Protein AF-A0A2L2Z666-F1 (afdb_monomer_lite)

Sequence (111 aa):
RARRRGDCTGPTKSGQTMFINCTIGLTQFITEYKVIISNGSHIYLPRYLGHVSETVVSMEIAGLHPLYSGSLKKLNVDMVGQITPTFSGLPAPLNKYLKVLQDAYRTHVSA

Structure (mmCIF, N/CA/C/O backbone):
data_AF-A0A2L2Z666-F1
#
_entry.id   AF-A0A2L2Z666-F1
#
loop_
_atom_site.group_PDB
_atom_site.id
_atom_site.type_symbol
_atom_site.label_atom_id
_atom_site.label_alt_id
_atom_site.label_comp_id
_atom_site.label_asym_id
_atom_site.label_entity_id
_atom_site.label_seq_id
_atom_site.pdbx_PDB_ins_code
_atom_site.Cartn_x
_atom_site.Cartn_y
_atom_site.Cartn_z
_atom_site.occupancy
_atom_site.B_iso_or_equiv
_atom_site.auth_seq_id
_atom_site.auth_comp_id
_atom_site.auth_asym_id
_atom_site.auth_atom_id
_atom_site.pdbx_PDB_model_num
ATOM 1 N N . ARG A 1 1 ? 4.847 -10.448 0.328 1.00 86.19 1 ARG A N 1
ATOM 2 C CA . ARG A 1 1 ? 5.594 -11.216 -0.701 1.00 86.19 1 ARG A CA 1
ATOM 3 C C . ARG A 1 1 ? 5.620 -10.426 -2.000 1.00 86.19 1 ARG A C 1
ATOM 5 O O . ARG A 1 1 ? 4.570 -9.960 -2.419 1.00 86.19 1 ARG A O 1
ATOM 12 N N . ALA A 1 2 ? 6.786 -10.306 -2.629 1.00 89.44 2 ALA A N 1
ATOM 13 C CA . ALA A 1 2 ? 6.931 -9.697 -3.949 1.00 89.44 2 ALA A CA 1
ATOM 14 C C . ALA A 1 2 ? 6.951 -10.780 -5.035 1.00 89.44 2 ALA A C 1
ATOM 16 O O . ALA A 1 2 ? 7.574 -11.826 -4.844 1.00 89.44 2 ALA A O 1
ATOM 17 N N . ARG A 1 3 ? 6.250 -10.557 -6.147 1.00 92.69 3 ARG A N 1
ATOM 18 C CA . ARG A 1 3 ? 6.192 -11.468 -7.298 1.00 92.69 3 ARG A CA 1
ATOM 19 C C . ARG A 1 3 ? 6.163 -10.664 -8.589 1.00 92.69 3 ARG A C 1
ATOM 21 O O . ARG A 1 3 ? 5.536 -9.615 -8.631 1.00 92.69 3 ARG A O 1
ATOM 28 N N . ARG A 1 4 ? 6.798 -11.154 -9.653 1.00 90.38 4 ARG A N 1
ATOM 29 C CA . ARG A 1 4 ? 6.645 -10.536 -10.977 1.00 90.38 4 ARG A CA 1
ATOM 30 C C . ARG A 1 4 ? 5.208 -10.720 -11.462 1.00 90.38 4 ARG A C 1
ATOM 32 O O . ARG A 1 4 ? 4.674 -11.827 -11.391 1.00 90.38 4 ARG A O 1
ATOM 39 N N . ARG A 1 5 ? 4.598 -9.640 -11.945 1.00 91.25 5 ARG A N 1
ATOM 40 C CA . ARG A 1 5 ? 3.287 -9.646 -12.591 1.00 91.25 5 ARG A CA 1
ATOM 41 C C . ARG A 1 5 ? 3.509 -9.737 -14.100 1.00 91.25 5 ARG A C 1
ATOM 43 O O . ARG A 1 5 ? 3.479 -8.734 -14.800 1.00 91.25 5 ARG A O 1
ATOM 50 N N . GLY A 1 6 ? 3.785 -10.954 -14.564 1.00 89.62 6 GLY A N 1
ATOM 51 C CA . GLY A 1 6 ? 4.146 -11.231 -15.955 1.00 89.62 6 GLY A CA 1
ATOM 52 C C . GLY A 1 6 ? 5.639 -11.074 -16.249 1.00 89.62 6 GLY A C 1
ATOM 53 O O . GLY A 1 6 ? 6.478 -10.996 -15.341 1.00 89.62 6 GLY A O 1
ATOM 54 N N . ASP A 1 7 ? 5.963 -11.069 -17.538 1.00 91.25 7 ASP A N 1
ATOM 55 C CA . ASP A 1 7 ? 7.334 -10.929 -18.016 1.00 91.25 7 ASP A CA 1
ATOM 56 C C . ASP A 1 7 ? 7.758 -9.470 -18.136 1.00 91.25 7 ASP A C 1
ATOM 58 O O . ASP A 1 7 ? 6.951 -8.572 -18.374 1.00 91.25 7 ASP A O 1
ATOM 62 N N . CYS A 1 8 ? 9.054 -9.235 -17.937 1.00 91.50 8 CYS A N 1
ATOM 63 C CA . CYS A 1 8 ? 9.629 -7.919 -18.153 1.00 91.50 8 CYS A CA 1
ATOM 64 C C . CYS A 1 8 ? 9.731 -7.637 -19.655 1.00 91.50 8 CYS A C 1
ATOM 66 O O . CYS A 1 8 ? 9.995 -8.541 -20.446 1.00 91.50 8 CYS A O 1
ATOM 68 N N . THR A 1 9 ? 9.562 -6.378 -20.043 1.00 92.50 9 THR A N 1
ATOM 69 C CA . THR A 1 9 ? 9.687 -5.936 -21.434 1.00 92.50 9 THR A CA 1
ATOM 70 C C . THR A 1 9 ? 11.047 -5.290 -21.689 1.00 92.50 9 THR A C 1
ATOM 72 O O . THR A 1 9 ? 11.639 -4.675 -20.797 1.00 92.50 9 THR A O 1
ATOM 75 N N . GLY A 1 10 ? 11.547 -5.431 -22.919 1.00 86.50 10 GLY A N 1
ATOM 76 C CA . GLY A 1 10 ? 12.883 -4.991 -23.330 1.00 86.50 10 GLY A CA 1
ATOM 77 C C . GLY A 1 10 ? 13.843 -6.163 -23.608 1.00 86.50 10 GLY A C 1
ATOM 78 O O . GLY A 1 10 ? 13.392 -7.301 -23.725 1.00 86.50 10 GLY A O 1
ATOM 79 N N . PRO A 1 11 ? 15.159 -5.901 -23.728 1.00 86.62 11 PRO A N 1
ATOM 80 C CA . PRO A 1 11 ? 15.802 -4.611 -23.494 1.00 86.62 11 PRO A CA 1
ATOM 81 C C . PRO A 1 11 ? 15.575 -3.614 -24.639 1.00 86.62 11 PRO A C 1
ATOM 83 O O . PRO A 1 11 ? 15.703 -3.958 -25.812 1.00 86.62 11 PRO A O 1
ATOM 86 N N . THR A 1 12 ? 15.286 -2.358 -24.305 1.00 87.69 12 THR A N 1
ATOM 87 C CA . THR A 1 12 ? 15.344 -1.240 -25.260 1.00 87.69 12 THR A CA 1
ATOM 88 C C . THR A 1 12 ? 16.662 -0.496 -25.087 1.00 87.69 12 THR A C 1
ATOM 90 O O . THR A 1 12 ? 17.148 -0.326 -23.971 1.00 87.69 12 THR A O 1
ATOM 93 N N . LYS A 1 13 ? 17.284 -0.073 -26.189 1.00 86.69 13 LYS A N 1
ATOM 94 C CA . LYS A 1 13 ? 18.611 0.555 -26.165 1.00 86.69 13 LYS A CA 1
ATOM 95 C C . LYS A 1 13 ? 18.493 2.064 -26.366 1.00 86.69 13 LYS A C 1
ATOM 97 O O . LYS A 1 13 ? 17.828 2.503 -27.298 1.00 86.69 13 LYS A O 1
ATOM 102 N N . SER A 1 14 ? 19.173 2.848 -25.533 1.00 85.38 14 SER A N 1
ATOM 103 C CA . SER A 1 14 ? 19.429 4.274 -25.779 1.00 85.38 14 SER A CA 1
ATOM 104 C C . SER A 1 14 ? 20.911 4.551 -25.552 1.00 85.38 14 SER A C 1
ATOM 106 O O . SER A 1 14 ? 21.414 4.448 -24.431 1.00 85.38 14 SER A O 1
ATOM 108 N N . GLY A 1 15 ? 21.640 4.820 -26.637 1.00 86.00 15 GLY A N 1
ATOM 109 C CA . GLY A 1 15 ? 23.101 4.881 -26.611 1.00 86.00 15 GLY A CA 1
ATOM 110 C C . GLY A 1 15 ? 23.723 3.545 -26.181 1.00 86.00 15 GLY A C 1
ATOM 111 O O . GLY A 1 15 ? 23.473 2.506 -26.794 1.00 86.00 15 GLY A O 1
ATOM 112 N N . GLN A 1 16 ? 24.540 3.569 -25.125 1.00 84.69 16 GLN A N 1
ATOM 113 C CA . GLN A 1 16 ? 25.162 2.373 -24.530 1.00 84.69 16 GLN A CA 1
ATOM 114 C C . GLN A 1 16 ? 24.334 1.750 -23.392 1.00 84.69 16 GLN A C 1
ATOM 116 O O . GLN A 1 16 ? 24.704 0.702 -22.858 1.00 84.69 16 GLN A O 1
ATOM 121 N N . THR A 1 17 ? 23.204 2.366 -23.041 1.00 85.75 17 THR A N 1
ATOM 122 C CA . THR A 1 17 ? 22.355 1.929 -21.934 1.00 85.75 17 THR A CA 1
ATOM 123 C C . THR A 1 17 ? 21.207 1.066 -22.445 1.00 85.75 17 THR A C 1
ATOM 125 O O . THR A 1 17 ? 20.537 1.410 -23.421 1.00 85.75 17 THR A O 1
ATOM 128 N N . MET A 1 18 ? 20.973 -0.050 -21.764 1.00 90.06 18 MET A N 1
ATOM 129 C CA . MET A 1 18 ? 19.825 -0.932 -21.949 1.00 90.06 18 MET A CA 1
ATOM 130 C C . MET A 1 18 ? 18.790 -0.664 -20.857 1.00 90.06 18 MET A C 1
ATOM 132 O O . MET A 1 18 ? 19.163 -0.485 -19.699 1.00 90.06 18 MET A O 1
ATOM 136 N N . PHE A 1 19 ? 17.507 -0.686 -21.208 1.00 90.44 19 PHE A N 1
ATOM 137 C CA . PHE A 1 19 ? 16.395 -0.517 -20.275 1.00 90.44 19 PHE A CA 1
ATOM 138 C C . PHE A 1 19 ? 15.484 -1.739 -20.295 1.00 90.44 19 PHE A C 1
ATOM 140 O O . PHE A 1 19 ? 15.127 -2.236 -21.362 1.00 90.44 19 PHE A O 1
ATOM 147 N N . ILE A 1 20 ? 15.101 -2.202 -19.110 1.00 92.31 20 ILE A N 1
ATOM 148 C CA . ILE A 1 20 ? 14.166 -3.305 -18.894 1.00 92.31 20 ILE A CA 1
ATOM 149 C C . ILE A 1 20 ? 13.052 -2.790 -17.992 1.00 92.31 20 ILE A C 1
ATOM 151 O O . ILE A 1 20 ? 13.328 -2.248 -16.924 1.00 92.31 20 ILE A O 1
ATOM 155 N N . ASN A 1 21 ? 11.803 -2.982 -18.399 1.00 93.69 21 ASN A N 1
ATOM 156 C CA . ASN A 1 21 ? 10.646 -2.609 -17.592 1.00 93.69 21 ASN A CA 1
ATOM 157 C C . ASN A 1 21 ? 10.002 -3.858 -17.001 1.00 93.69 21 ASN A C 1
ATOM 159 O O . ASN A 1 21 ? 9.695 -4.799 -17.728 1.00 93.69 21 ASN A O 1
ATOM 163 N N . CYS A 1 22 ? 9.765 -3.862 -15.695 1.00 94.62 22 CYS A N 1
ATOM 164 C CA . CYS A 1 22 ? 9.117 -4.964 -14.994 1.00 94.62 22 CYS A CA 1
ATOM 165 C C . CYS A 1 22 ? 7.957 -4.442 -14.150 1.00 94.62 22 CYS A C 1
ATOM 167 O O . CYS A 1 22 ? 8.055 -3.377 -13.545 1.00 94.62 22 CYS A O 1
ATOM 169 N N . THR A 1 23 ? 6.905 -5.245 -14.024 1.00 95.88 23 THR A N 1
ATOM 170 C CA . THR A 1 23 ? 5.823 -5.002 -13.066 1.00 95.88 23 THR A CA 1
ATOM 171 C C . THR A 1 23 ? 5.894 -6.044 -11.958 1.00 95.88 23 THR A C 1
ATOM 173 O O . THR A 1 23 ? 6.013 -7.242 -12.217 1.00 95.88 23 THR A O 1
ATOM 176 N N . ILE A 1 24 ? 5.833 -5.596 -10.709 1.00 94.81 24 ILE A N 1
ATOM 177 C CA . ILE A 1 24 ? 5.873 -6.422 -9.506 1.00 94.81 24 ILE A CA 1
ATOM 178 C C . ILE A 1 24 ? 4.548 -6.275 -8.760 1.00 94.81 24 ILE A C 1
ATOM 180 O O . ILE A 1 24 ? 4.130 -5.172 -8.421 1.00 94.81 24 ILE A O 1
ATOM 184 N N . GLY A 1 25 ? 3.906 -7.404 -8.480 1.00 93.69 25 GLY A N 1
ATOM 185 C CA . GLY A 1 25 ? 2.804 -7.516 -7.536 1.00 93.69 25 GLY A CA 1
ATOM 186 C C . GLY A 1 25 ? 3.337 -7.764 -6.128 1.00 93.69 25 GLY A C 1
ATOM 187 O O . GLY A 1 25 ? 4.104 -8.702 -5.874 1.00 93.69 25 GLY A O 1
ATOM 188 N N . LEU A 1 26 ? 2.935 -6.918 -5.194 1.00 92.19 26 LEU A N 1
ATOM 189 C CA . LEU A 1 26 ? 3.255 -7.022 -3.783 1.00 92.19 26 LEU A CA 1
ATOM 190 C C . LEU A 1 26 ? 1.992 -7.446 -3.031 1.00 92.19 26 LEU A C 1
ATOM 192 O O . LEU A 1 26 ? 0.999 -6.731 -2.991 1.00 92.19 26 LEU A O 1
ATOM 196 N N . THR A 1 27 ? 2.024 -8.634 -2.438 1.00 90.00 27 THR A N 1
ATOM 197 C CA . THR A 1 27 ? 0.878 -9.248 -1.747 1.00 90.00 27 THR A CA 1
ATOM 198 C C . THR A 1 27 ? 1.187 -9.494 -0.277 1.00 90.00 27 THR A C 1
ATOM 200 O O . THR A 1 27 ? 2.353 -9.506 0.121 1.00 90.00 27 THR A O 1
ATOM 203 N N . GLN A 1 28 ? 0.160 -9.778 0.528 1.00 84.31 28 GLN A N 1
ATOM 204 C CA . GLN A 1 28 ? 0.301 -10.125 1.951 1.00 84.31 28 GLN A CA 1
ATOM 205 C C . GLN A 1 28 ? 0.945 -9.015 2.792 1.00 84.31 28 GLN A C 1
ATOM 207 O O . GLN A 1 28 ? 1.712 -9.291 3.714 1.00 84.31 28 GLN A O 1
ATOM 212 N N . PHE A 1 29 ? 0.661 -7.760 2.461 1.00 84.38 29 PHE A N 1
ATOM 213 C CA . PHE A 1 29 ? 0.995 -6.658 3.345 1.00 84.38 29 PHE A CA 1
ATOM 214 C C . PHE A 1 29 ? -0.002 -6.630 4.498 1.00 84.38 29 PHE A C 1
ATOM 216 O O . PHE A 1 29 ? -1.218 -6.673 4.298 1.00 84.38 29 PHE A O 1
ATOM 223 N N . ILE A 1 30 ? 0.540 -6.592 5.708 1.00 85.62 30 ILE A N 1
ATOM 224 C CA . ILE A 1 30 ? -0.219 -6.435 6.939 1.00 85.62 30 ILE A CA 1
ATOM 225 C C . ILE A 1 30 ? 0.264 -5.138 7.566 1.00 85.62 30 ILE A C 1
ATOM 227 O O . ILE A 1 30 ? 1.469 -4.925 7.696 1.00 85.62 30 ILE A O 1
ATOM 231 N N . THR A 1 31 ? -0.672 -4.272 7.926 1.00 84.31 31 THR A N 1
ATOM 232 C CA . THR A 1 31 ? -0.394 -3.068 8.695 1.00 84.31 31 THR A CA 1
ATOM 233 C C . THR A 1 31 ? -0.886 -3.255 10.120 1.00 84.31 31 THR A C 1
ATOM 235 O O . THR A 1 31 ? -2.009 -3.701 10.354 1.00 84.31 31 THR A O 1
ATOM 238 N N . GLU A 1 32 ? -0.036 -2.932 11.085 1.00 84.19 32 GLU A N 1
ATOM 239 C CA . GLU A 1 32 ? -0.355 -2.993 12.507 1.00 84.19 32 GLU A CA 1
ATOM 240 C C . GLU A 1 32 ? 0.008 -1.646 13.124 1.00 84.19 32 GLU A C 1
ATOM 242 O O . GLU A 1 32 ? 1.124 -1.152 12.961 1.00 84.19 32 GLU A O 1
ATOM 247 N N . TYR A 1 33 ? -0.956 -1.029 13.804 1.00 77.88 33 TYR A N 1
ATOM 248 C CA . TYR A 1 33 ? -0.777 0.270 14.441 1.00 77.88 33 TYR A CA 1
ATOM 249 C C . TYR A 1 33 ? -1.440 0.267 15.810 1.00 77.88 33 TYR A C 1
ATOM 251 O O . TYR A 1 33 ? -2.476 -0.368 16.024 1.00 77.88 33 TYR A O 1
ATOM 259 N N . LYS A 1 34 ? -0.864 1.026 16.742 1.00 81.31 34 LYS A N 1
ATOM 260 C CA . LYS A 1 34 ? -1.492 1.279 18.036 1.00 81.31 34 LYS A CA 1
ATOM 261 C C . LYS A 1 34 ? -2.634 2.272 17.840 1.00 81.31 34 LYS A C 1
ATOM 263 O O . LYS A 1 34 ? -2.394 3.407 17.440 1.00 81.31 34 LYS A O 1
ATOM 268 N N . VAL A 1 35 ? -3.859 1.854 18.148 1.00 80.88 35 VAL A N 1
ATOM 269 C CA . VAL A 1 35 ? -5.042 2.716 18.067 1.00 80.88 35 VAL A CA 1
ATOM 270 C C . VAL A 1 35 ? -5.491 3.099 19.469 1.00 80.88 35 VAL A C 1
ATOM 272 O O . VAL A 1 35 ? -5.533 2.269 20.375 1.00 80.88 35 VAL A O 1
ATOM 275 N N . ILE A 1 36 ? -5.826 4.376 19.634 1.00 86.69 36 ILE A N 1
ATOM 276 C CA . ILE A 1 36 ? -6.430 4.920 20.846 1.00 86.69 36 ILE A CA 1
ATOM 277 C C . ILE A 1 36 ? -7.797 5.462 20.450 1.00 86.69 36 ILE A C 1
ATOM 279 O O . ILE A 1 36 ? -7.890 6.302 19.559 1.00 86.69 36 ILE A O 1
ATOM 283 N N . ILE A 1 37 ? -8.848 4.972 21.099 1.00 82.88 37 ILE A N 1
ATOM 284 C CA . ILE A 1 37 ? -10.216 5.447 20.884 1.00 82.88 37 ILE A CA 1
ATOM 285 C C . ILE A 1 37 ? -10.709 6.060 22.182 1.00 82.88 37 ILE A C 1
ATOM 287 O O . ILE A 1 37 ? -10.738 5.385 23.209 1.00 82.88 37 ILE A O 1
ATOM 291 N N . SER A 1 38 ? -11.113 7.324 22.139 1.00 84.75 38 SER A N 1
ATOM 292 C CA . SER A 1 38 ? -11.757 8.004 23.258 1.00 84.75 38 SER A CA 1
ATOM 293 C C . SER A 1 38 ? -13.263 8.122 23.023 1.00 84.75 38 SER A C 1
ATOM 295 O O . SER A 1 38 ? -13.718 8.438 21.925 1.00 84.75 38 SE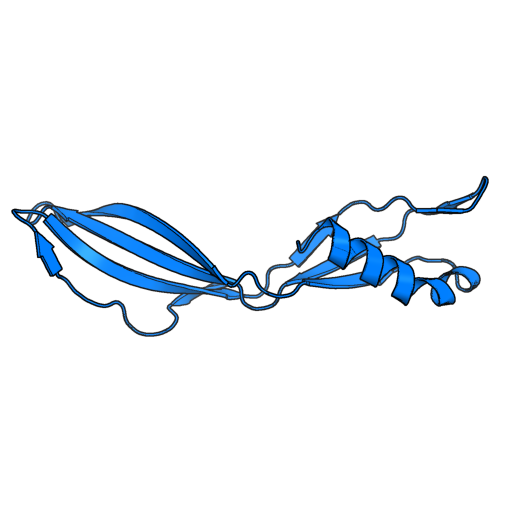R A O 1
ATOM 297 N N . ASN A 1 39 ? -14.051 7.858 24.066 1.00 83.12 39 ASN A N 1
ATOM 298 C CA . ASN A 1 39 ? -15.483 8.155 24.101 1.00 83.12 39 ASN A CA 1
ATOM 299 C C . ASN A 1 39 ? -15.818 8.820 25.443 1.00 83.12 39 ASN A C 1
ATOM 301 O O . ASN A 1 39 ? -15.931 8.149 26.476 1.00 83.12 39 ASN A O 1
ATOM 305 N N . GLY A 1 40 ? -15.908 10.152 25.435 1.00 84.12 40 GLY A N 1
ATOM 306 C CA . GLY A 1 40 ? -15.939 10.952 26.659 1.00 84.12 40 GLY A CA 1
ATOM 307 C C . GLY A 1 40 ? -14.668 10.727 27.484 1.00 84.12 40 GLY A C 1
ATOM 308 O O . GLY A 1 40 ? -13.561 10.815 26.960 1.00 84.12 40 GLY A O 1
ATOM 309 N N . SER A 1 41 ? -14.829 10.389 28.764 1.00 86.00 41 SER A N 1
ATOM 310 C CA . SER A 1 41 ? -13.725 10.104 29.696 1.00 86.00 41 SER A CA 1
ATOM 311 C C . SER A 1 41 ? -13.105 8.709 29.536 1.00 86.00 41 SER A C 1
ATOM 313 O O . SER A 1 41 ? -12.095 8.414 30.169 1.00 86.00 41 SER A O 1
ATOM 315 N N . HIS A 1 42 ? -13.709 7.829 28.732 1.00 84.31 42 HIS A N 1
ATOM 316 C CA . HIS A 1 42 ? -13.240 6.454 28.571 1.00 84.31 42 HIS A CA 1
ATOM 317 C C . HIS A 1 42 ? -12.231 6.351 27.426 1.00 84.31 42 HIS A C 1
ATOM 319 O O . HIS A 1 42 ? -12.492 6.833 26.322 1.00 84.31 42 HIS A O 1
ATOM 325 N N . ILE A 1 43 ? -11.108 5.674 27.681 1.00 87.25 43 ILE A N 1
ATOM 326 C CA . ILE A 1 43 ? -10.040 5.421 26.708 1.00 87.25 43 ILE A CA 1
ATOM 327 C C . ILE A 1 43 ? -9.957 3.918 26.447 1.00 87.25 43 ILE A C 1
ATO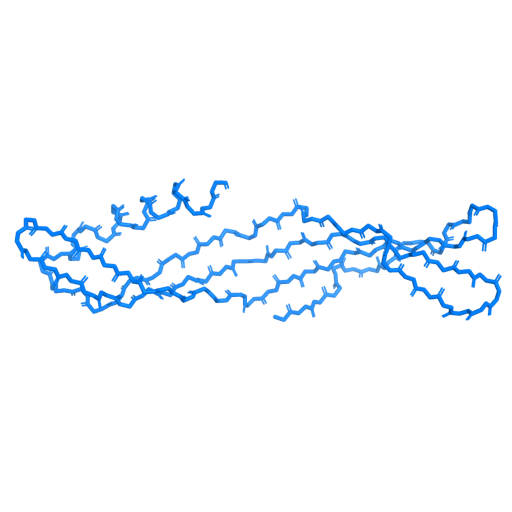M 329 O O . ILE A 1 43 ? -9.845 3.119 27.374 1.00 87.25 43 ILE A O 1
ATOM 333 N N . TYR A 1 44 ? -9.970 3.545 25.172 1.00 85.56 44 TYR A N 1
ATOM 334 C CA . TYR A 1 44 ? -9.878 2.169 24.706 1.00 85.56 44 TYR A CA 1
ATOM 335 C C . TYR A 1 44 ? -8.641 1.999 23.829 1.00 85.56 44 TYR A C 1
ATOM 337 O O . TYR A 1 44 ? -8.324 2.858 23.005 1.00 85.56 44 TYR A O 1
ATOM 345 N N . LEU A 1 45 ? -7.958 0.866 23.995 1.00 87.00 45 LEU A N 1
ATOM 346 C CA . LEU A 1 45 ? -6.732 0.520 23.274 1.00 87.00 45 LEU A CA 1
ATOM 347 C C . LEU A 1 45 ? -6.946 -0.753 22.443 1.00 87.00 45 LEU A C 1
ATOM 349 O O . LEU A 1 45 ? -6.394 -1.805 22.779 1.00 87.00 45 LEU A O 1
ATOM 353 N N . PRO A 1 46 ? -7.798 -0.710 21.403 1.00 85.12 46 PRO A N 1
ATOM 354 C CA . PRO A 1 46 ? -8.044 -1.881 20.582 1.00 85.12 46 PRO A CA 1
ATOM 355 C C . PRO A 1 46 ? -6.813 -2.244 19.752 1.00 85.12 46 PRO A C 1
ATOM 357 O O . PRO A 1 46 ? -5.978 -1.401 19.414 1.00 85.12 46 PRO A O 1
ATOM 360 N N . ARG A 1 47 ? -6.739 -3.517 19.370 1.00 84.94 47 ARG A N 1
ATOM 361 C CA . ARG A 1 47 ? -5.764 -3.984 18.386 1.00 84.94 47 ARG A CA 1
ATOM 362 C C . ARG A 1 47 ? -6.313 -3.743 16.989 1.00 84.94 47 ARG A C 1
ATOM 364 O O . ARG A 1 47 ? -7.440 -4.148 16.689 1.00 84.94 47 ARG A O 1
ATOM 371 N N . TYR A 1 48 ? -5.501 -3.108 16.156 1.00 83.75 48 TYR A N 1
ATOM 372 C CA . TYR A 1 48 ? -5.784 -2.869 14.749 1.00 83.75 48 TYR A CA 1
ATOM 373 C C . TYR A 1 48 ? -4.894 -3.748 13.879 1.00 83.75 48 TYR A C 1
ATOM 375 O O . TYR A 1 48 ? -3.677 -3.767 14.062 1.00 83.75 48 TYR A O 1
ATOM 383 N N . LEU A 1 49 ? -5.503 -4.413 12.901 1.00 86.00 49 LEU A N 1
ATOM 384 C CA . LEU A 1 49 ? -4.792 -5.157 11.873 1.00 86.00 49 LEU A CA 1
ATOM 385 C C . LEU A 1 49 ? -5.426 -4.879 10.509 1.00 86.00 49 LEU A C 1
ATOM 387 O O . LEU A 1 49 ? -6.612 -5.128 10.301 1.00 86.00 49 LEU A O 1
ATOM 391 N N . GLY A 1 50 ? -4.643 -4.334 9.584 1.00 84.19 50 GLY A N 1
ATOM 392 C CA . GLY A 1 50 ? -5.070 -4.007 8.230 1.00 84.19 50 GLY A CA 1
ATOM 393 C C . GLY A 1 50 ? -4.474 -4.970 7.219 1.00 84.19 50 GLY A C 1
ATOM 394 O O . GLY A 1 50 ? -3.261 -5.003 7.032 1.00 84.19 50 GLY A O 1
ATOM 395 N N . HIS A 1 51 ? -5.315 -5.732 6.526 1.00 87.50 51 HIS A N 1
ATOM 396 C CA . HIS A 1 51 ? -4.864 -6.512 5.376 1.00 87.50 51 HIS A CA 1
ATOM 397 C C . HIS A 1 51 ? -4.894 -5.639 4.130 1.00 87.50 51 HIS A C 1
ATOM 399 O O . HIS A 1 51 ? -5.955 -5.150 3.743 1.00 87.50 51 HIS A O 1
ATOM 405 N N . VAL A 1 52 ? -3.742 -5.450 3.494 1.00 86.06 52 VAL A N 1
ATOM 406 C CA . VAL A 1 52 ? -3.651 -4.724 2.228 1.00 86.06 52 VAL A CA 1
ATOM 407 C C . VAL A 1 52 ? -3.706 -5.741 1.094 1.00 86.06 52 VAL A C 1
ATOM 409 O O . VAL A 1 52 ? -2.970 -6.736 1.085 1.00 86.06 52 VAL A O 1
ATOM 412 N N . SER A 1 53 ? -4.618 -5.503 0.155 1.00 87.56 53 SER A N 1
ATOM 413 C CA . SER A 1 53 ? -4.684 -6.261 -1.095 1.00 87.56 53 SER A CA 1
ATOM 414 C C . SER A 1 53 ? -3.448 -5.995 -1.970 1.00 87.56 53 SER A C 1
ATOM 416 O O . SER A 1 53 ? -2.489 -5.357 -1.537 1.00 87.56 53 SER A O 1
ATOM 418 N N . GLU A 1 54 ? -3.401 -6.565 -3.172 1.00 89.88 54 GLU A N 1
ATOM 419 C CA . GLU A 1 54 ? -2.214 -6.458 -4.021 1.00 89.88 54 GLU A CA 1
ATOM 420 C C . GLU A 1 54 ? -1.874 -4.996 -4.354 1.00 89.88 54 GLU A C 1
ATOM 422 O O . GLU A 1 54 ? -2.697 -4.268 -4.902 1.00 89.88 54 GLU A O 1
ATOM 427 N N . THR A 1 55 ? -0.637 -4.597 -4.056 1.00 90.81 55 THR A N 1
ATOM 428 C CA . THR A 1 55 ? -0.041 -3.334 -4.504 1.00 90.81 55 THR A CA 1
ATOM 429 C C . THR A 1 55 ? 0.823 -3.618 -5.725 1.00 90.81 55 THR A C 1
ATOM 431 O O . THR A 1 55 ? 1.659 -4.521 -5.699 1.00 90.81 55 THR A O 1
ATOM 434 N N . VAL A 1 56 ? 0.642 -2.854 -6.795 1.00 92.75 56 VAL A N 1
ATOM 435 C CA . VAL A 1 56 ? 1.346 -3.042 -8.067 1.00 92.75 56 VAL A CA 1
ATOM 436 C C . VAL A 1 56 ? 2.381 -1.943 -8.229 1.00 92.75 56 VAL A C 1
ATOM 438 O O . VAL A 1 56 ? 2.081 -0.762 -8.060 1.00 92.75 56 VAL A O 1
ATOM 441 N N . VAL A 1 57 ? 3.605 -2.351 -8.546 1.00 95.00 57 VAL A N 1
ATOM 442 C CA . VAL A 1 57 ? 4.752 -1.462 -8.705 1.00 95.00 57 VAL A CA 1
ATOM 443 C C . VAL A 1 57 ? 5.415 -1.726 -10.047 1.00 95.00 57 VAL A C 1
ATOM 445 O O . VAL A 1 57 ? 5.818 -2.857 -10.321 1.00 95.00 57 VAL A O 1
ATOM 448 N N . SER A 1 58 ? 5.585 -0.690 -10.856 1.00 95.25 58 SER A N 1
ATOM 449 C CA . SER A 1 58 ? 6.382 -0.741 -12.077 1.00 95.25 58 SER A CA 1
ATOM 450 C C . SER A 1 58 ? 7.783 -0.212 -11.824 1.00 95.25 58 SER A C 1
ATOM 452 O O . SER A 1 58 ? 7.986 0.790 -11.139 1.00 95.25 58 SER A O 1
ATOM 454 N N . MET A 1 59 ? 8.773 -0.893 -12.387 1.00 94.56 59 MET A N 1
ATOM 455 C CA . MET A 1 59 ? 10.177 -0.526 -12.276 1.00 94.56 59 MET A CA 1
ATOM 456 C C . MET A 1 59 ? 10.859 -0.519 -13.637 1.00 94.56 59 MET A C 1
ATOM 458 O O . MET A 1 59 ? 10.662 -1.428 -14.440 1.00 94.56 59 MET A O 1
ATOM 462 N N . GLU A 1 60 ? 11.695 0.491 -13.859 1.00 93.44 60 GLU A N 1
ATOM 463 C CA . GLU A 1 60 ? 12.613 0.576 -14.994 1.00 93.44 60 GLU A CA 1
ATOM 464 C C . GLU A 1 60 ? 14.022 0.307 -14.468 1.00 93.44 60 GLU A C 1
ATOM 466 O O . GLU A 1 60 ? 14.533 1.045 -13.622 1.00 93.44 60 GLU A O 1
ATOM 471 N N . ILE A 1 61 ? 14.648 -0.754 -14.960 1.00 91.75 61 ILE A N 1
ATOM 472 C CA . ILE A 1 61 ? 16.031 -1.120 -14.668 1.00 91.75 61 ILE A CA 1
ATOM 473 C C . ILE A 1 61 ? 16.879 -0.648 -15.845 1.00 91.75 61 ILE A C 1
ATOM 475 O O . ILE A 1 61 ? 16.581 -0.976 -16.992 1.00 91.75 61 ILE A O 1
ATOM 479 N N . ALA A 1 62 ? 17.931 0.117 -15.570 1.00 91.12 62 ALA A N 1
ATOM 480 C CA . ALA A 1 62 ? 18.888 0.578 -16.566 1.00 91.12 62 ALA A CA 1
ATOM 481 C C . ALA A 1 62 ? 20.232 -0.115 -16.351 1.00 91.12 62 ALA A C 1
ATOM 483 O O . ALA A 1 62 ? 20.710 -0.179 -15.225 1.00 91.12 62 ALA A O 1
ATOM 484 N N . GLY A 1 63 ? 20.862 -0.606 -17.412 1.00 87.44 63 GLY A N 1
ATOM 485 C CA . GLY A 1 63 ? 22.180 -1.230 -17.326 1.00 87.44 63 GLY A CA 1
ATOM 486 C C . GLY A 1 63 ? 23.113 -0.796 -18.445 1.00 87.44 63 GLY A C 1
ATOM 487 O O . GLY A 1 63 ? 22.678 -0.551 -19.570 1.00 87.44 63 GLY A O 1
ATOM 488 N N . LEU A 1 64 ? 24.406 -0.714 -18.138 1.00 78.38 64 LEU A N 1
ATOM 489 C CA . LEU A 1 64 ? 25.458 -0.466 -19.126 1.00 78.38 64 LEU A CA 1
ATOM 490 C C . LEU A 1 64 ? 25.953 -1.803 -19.684 1.00 78.38 64 LEU A C 1
ATOM 492 O O . LEU A 1 64 ? 26.475 -2.641 -18.948 1.00 78.38 64 LEU A O 1
ATOM 496 N N . HIS A 1 65 ? 25.824 -2.001 -20.993 1.00 66.88 65 HIS A N 1
ATOM 497 C CA . HIS A 1 65 ? 26.437 -3.143 -21.672 1.00 66.88 65 HIS A CA 1
ATOM 498 C C . HIS A 1 65 ? 27.894 -2.791 -22.028 1.00 66.88 65 HIS A C 1
ATOM 500 O O . HIS A 1 65 ? 28.101 -1.733 -22.623 1.00 66.88 65 HIS A O 1
ATOM 506 N N . PRO A 1 66 ? 28.912 -3.632 -21.738 1.00 64.50 66 PRO A N 1
ATOM 507 C CA . PRO A 1 66 ? 28.865 -5.033 -21.293 1.00 64.50 66 PRO A CA 1
ATOM 508 C C . PRO A 1 66 ? 29.111 -5.233 -19.785 1.00 64.50 66 PRO A C 1
ATOM 510 O O . PRO A 1 66 ? 29.400 -6.341 -19.356 1.00 64.50 66 PRO A O 1
ATOM 513 N N . LEU A 1 67 ? 29.046 -4.182 -18.969 1.00 68.62 67 LEU A N 1
ATOM 514 C CA . LEU A 1 67 ? 29.479 -4.225 -17.565 1.00 68.62 67 LEU A CA 1
ATOM 515 C C . LEU A 1 67 ? 28.543 -5.031 -16.642 1.00 68.62 67 LEU A C 1
ATOM 517 O O . LEU A 1 67 ? 28.845 -5.159 -15.460 1.00 68.62 67 LEU A O 1
ATOM 521 N N . TYR A 1 68 ? 27.409 -5.538 -17.151 1.00 64.12 68 TYR A N 1
ATOM 522 C CA . TYR A 1 68 ? 26.359 -6.271 -16.415 1.00 64.12 68 TYR A CA 1
ATOM 523 C C . TYR A 1 68 ? 25.882 -5.588 -15.118 1.00 64.12 68 TYR A C 1
ATOM 525 O O . TYR A 1 68 ? 25.220 -6.205 -14.287 1.00 64.12 68 TYR A O 1
ATOM 533 N N . SER A 1 69 ? 26.181 -4.300 -14.953 1.00 76.56 69 SER A N 1
ATOM 534 C CA . SER A 1 69 ? 25.742 -3.497 -13.822 1.00 76.56 69 SER A CA 1
ATOM 535 C C . SER A 1 69 ? 24.418 -2.847 -14.188 1.00 76.56 69 SER A C 1
ATOM 537 O O . SER A 1 69 ? 24.359 -1.995 -15.080 1.00 76.56 69 SER A O 1
ATOM 539 N N . GLY A 1 70 ? 23.352 -3.320 -13.546 1.00 81.94 70 GLY A N 1
ATOM 540 C CA . GLY A 1 70 ? 22.014 -2.754 -13.632 1.00 81.94 70 GLY A CA 1
ATOM 541 C C . GLY A 1 70 ? 21.696 -1.951 -12.376 1.00 81.94 70 GLY A C 1
ATOM 542 O O . GLY A 1 70 ? 21.975 -2.394 -11.265 1.00 81.94 70 GLY A O 1
ATOM 543 N N . SER A 1 71 ? 21.083 -0.786 -12.540 1.00 88.56 71 SER A N 1
ATOM 544 C CA . SER A 1 71 ? 20.537 0.020 -11.457 1.00 88.56 71 SER A CA 1
ATOM 545 C C . SER A 1 71 ? 19.046 0.262 -11.668 1.00 88.56 71 SER A C 1
ATOM 547 O O . SER A 1 71 ? 18.537 0.299 -12.791 1.00 88.56 71 SER A O 1
A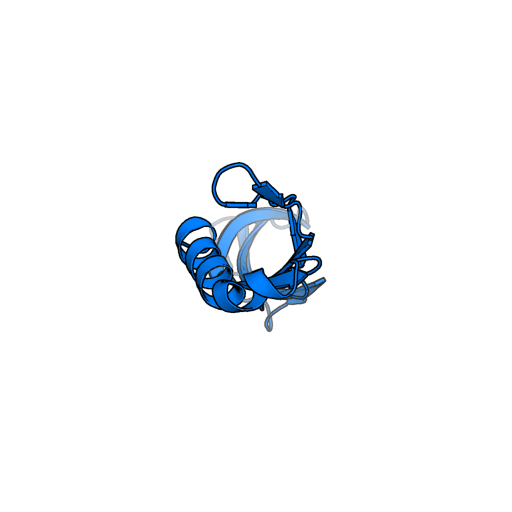TOM 549 N N . LEU A 1 72 ? 18.324 0.417 -10.562 1.00 90.38 72 LEU A N 1
ATOM 550 C CA . LEU A 1 72 ? 16.938 0.857 -10.594 1.00 90.38 72 LEU A CA 1
ATOM 551 C C . LEU A 1 72 ? 16.910 2.330 -11.016 1.00 90.38 72 LEU A C 1
ATOM 553 O O . LEU A 1 72 ? 17.420 3.190 -10.302 1.00 90.38 72 LEU A O 1
ATOM 557 N N . LYS A 1 73 ? 16.322 2.617 -12.176 1.00 91.31 73 LYS A N 1
ATOM 558 C CA . LYS A 1 73 ? 16.210 3.974 -12.719 1.00 91.31 73 LYS A CA 1
ATOM 559 C C . LYS A 1 73 ? 14.888 4.635 -12.350 1.00 91.31 73 LYS A C 1
ATOM 561 O O . LYS A 1 73 ? 14.869 5.826 -12.056 1.00 91.31 73 LYS A O 1
ATOM 566 N N . LYS A 1 74 ? 13.786 3.881 -12.374 1.00 92.50 74 LYS A N 1
ATOM 567 C CA . LYS A 1 74 ? 12.461 4.365 -11.956 1.00 92.50 74 LYS A CA 1
ATOM 568 C C . LYS A 1 74 ? 11.735 3.307 -11.151 1.00 92.50 74 LYS A C 1
ATOM 570 O O . LYS A 1 74 ? 11.861 2.120 -11.441 1.00 92.50 74 LYS A O 1
ATOM 575 N N . LEU A 1 75 ? 10.948 3.767 -10.189 1.00 94.12 75 LEU A N 1
ATOM 576 C CA . LEU A 1 75 ? 10.051 2.956 -9.384 1.00 94.12 75 LEU A CA 1
ATOM 577 C C . LEU A 1 75 ? 8.751 3.736 -9.207 1.00 94.12 75 LEU A C 1
ATOM 579 O O . LEU A 1 75 ? 8.756 4.795 -8.586 1.00 94.12 75 LEU A O 1
ATOM 583 N N . ASN A 1 76 ? 7.663 3.212 -9.752 1.00 94.31 76 ASN A N 1
ATOM 584 C CA . ASN A 1 76 ? 6.341 3.814 -9.684 1.00 94.31 76 ASN A CA 1
ATOM 585 C C . ASN A 1 76 ? 5.391 2.849 -8.987 1.00 94.31 76 ASN A C 1
ATOM 587 O O . ASN A 1 76 ? 5.360 1.664 -9.310 1.00 94.31 76 ASN A O 1
ATOM 591 N N . VAL A 1 77 ? 4.604 3.357 -8.045 1.00 91.88 77 VAL A N 1
ATOM 592 C CA . VAL A 1 77 ? 3.487 2.603 -7.475 1.00 91.88 77 VAL A CA 1
ATOM 593 C C . VAL A 1 77 ? 2.275 2.868 -8.358 1.00 91.88 77 VAL A C 1
ATOM 595 O O . VAL A 1 77 ? 1.697 3.947 -8.298 1.00 91.88 77 VAL A O 1
ATOM 598 N N . ASP A 1 78 ? 1.924 1.903 -9.204 1.00 90.44 78 ASP A N 1
ATOM 599 C CA . ASP A 1 78 ? 0.830 2.060 -10.172 1.00 90.44 78 ASP A CA 1
ATOM 600 C C . ASP A 1 78 ? -0.536 1.904 -9.502 1.00 90.44 78 ASP A C 1
ATOM 602 O O . ASP A 1 78 ? -1.517 2.522 -9.904 1.00 90.44 78 ASP A O 1
ATOM 606 N N . MET A 1 79 ? -0.606 1.044 -8.485 1.00 88.81 79 MET A N 1
ATOM 607 C CA . MET A 1 79 ? -1.832 0.768 -7.747 1.00 88.81 79 MET A CA 1
ATOM 608 C C . MET A 1 79 ? -1.490 0.431 -6.305 1.00 88.81 79 MET A C 1
ATOM 610 O O . MET A 1 79 ? -0.745 -0.514 -6.048 1.00 88.81 79 MET A O 1
ATOM 614 N N . VAL A 1 80 ? -2.068 1.167 -5.361 1.00 86.38 80 VAL A N 1
ATOM 615 C CA . VAL A 1 80 ? -2.036 0.806 -3.942 1.00 86.38 80 VAL A CA 1
ATOM 616 C C . VAL A 1 80 ? -3.205 -0.129 -3.664 1.00 86.38 80 VAL A C 1
ATOM 618 O O . VAL A 1 80 ? -4.348 0.186 -3.996 1.00 86.38 80 VAL A O 1
ATOM 621 N N . GLY A 1 81 ? -2.927 -1.288 -3.068 1.00 84.19 81 GLY A N 1
ATOM 622 C CA . GLY A 1 81 ? -3.977 -2.215 -2.673 1.00 84.19 81 GLY A CA 1
ATOM 623 C C . GLY A 1 81 ? -4.924 -1.584 -1.649 1.00 84.19 81 GLY A C 1
ATOM 624 O O . GLY A 1 81 ? -4.502 -0.899 -0.719 1.00 84.19 81 GLY A O 1
ATOM 625 N N . GLN A 1 82 ? -6.221 -1.858 -1.777 1.00 84.12 82 GLN A N 1
ATOM 626 C CA . GLN A 1 82 ? -7.211 -1.501 -0.767 1.00 84.12 82 GLN A CA 1
ATOM 627 C C . GLN A 1 82 ? -6.857 -2.124 0.591 1.00 84.12 82 GLN A C 1
ATOM 629 O O . GLN A 1 82 ? -6.548 -3.320 0.672 1.00 84.12 82 GLN A O 1
ATOM 634 N N . ILE A 1 83 ? -6.966 -1.319 1.651 1.00 84.56 83 ILE A N 1
ATOM 635 C CA . ILE A 1 83 ? -6.781 -1.743 3.040 1.00 84.56 83 ILE A CA 1
ATOM 636 C C . ILE A 1 83 ? -8.121 -2.224 3.615 1.00 84.56 83 ILE A C 1
ATOM 638 O O . ILE A 1 83 ? -9.139 -1.523 3.577 1.00 84.56 83 ILE A O 1
ATOM 642 N N . THR A 1 84 ? -8.115 -3.429 4.181 1.00 84.81 84 THR A N 1
ATOM 643 C CA . THR A 1 84 ? -9.240 -4.015 4.916 1.00 84.81 84 THR A CA 1
ATOM 644 C C . THR A 1 84 ? -8.930 -3.992 6.415 1.00 84.81 84 THR A C 1
ATOM 646 O O . THR A 1 84 ? -8.212 -4.872 6.900 1.00 84.81 84 THR A O 1
ATOM 649 N N . PRO A 1 85 ? -9.419 -2.972 7.145 1.00 83.25 85 PRO A N 1
ATOM 650 C CA . PRO A 1 85 ? -9.129 -2.796 8.563 1.00 83.25 85 PRO A CA 1
ATOM 651 C C . PRO A 1 85 ? -9.939 -3.757 9.439 1.00 83.25 85 PRO A C 1
ATOM 653 O O . PRO A 1 85 ? -11.157 -3.863 9.297 1.00 83.25 85 PRO A O 1
ATOM 656 N N . THR A 1 86 ? -9.290 -4.394 10.409 1.00 84.38 86 THR A N 1
ATOM 657 C CA . THR A 1 86 ? -9.930 -5.235 11.428 1.00 84.38 86 THR A CA 1
ATOM 658 C C . THR A 1 86 ? -9.589 -4.695 12.812 1.00 84.38 86 THR A C 1
ATOM 660 O O . THR A 1 86 ? -8.417 -4.586 13.168 1.00 84.38 86 THR A O 1
ATOM 663 N N . PHE A 1 87 ? -10.613 -4.361 13.599 1.00 83.62 87 PHE A N 1
ATOM 664 C CA . PHE A 1 87 ? -10.454 -3.953 14.994 1.00 83.62 87 PHE A CA 1
ATOM 665 C C . PHE A 1 87 ? -10.857 -5.103 15.915 1.00 83.62 87 PHE A C 1
ATOM 667 O O . PHE A 1 87 ? -11.894 -5.732 15.719 1.00 83.62 87 PHE A O 1
ATOM 674 N N . SER A 1 88 ? -10.049 -5.357 16.940 1.00 82.00 88 SER A N 1
ATOM 675 C CA . SER A 1 88 ? -10.318 -6.363 17.970 1.00 82.00 88 SER A CA 1
ATOM 676 C C . SER A 1 88 ? -10.035 -5.807 19.366 1.00 82.00 88 SER A C 1
ATOM 678 O O . SER A 1 88 ? -9.299 -4.833 19.525 1.00 82.00 88 SER A O 1
ATOM 680 N N . GLY A 1 89 ? -10.647 -6.403 20.393 1.00 79.88 89 GLY A N 1
ATOM 681 C CA . GLY A 1 89 ? -10.504 -5.942 21.780 1.00 79.88 89 GLY A CA 1
ATOM 682 C C . GLY A 1 89 ? -11.359 -4.721 22.135 1.00 79.88 89 GLY A C 1
ATOM 683 O O . GLY A 1 89 ? -11.114 -4.086 23.158 1.00 79.88 89 GLY A O 1
ATOM 684 N N . LEU A 1 90 ? -12.362 -4.390 21.313 1.00 81.38 90 LEU A N 1
ATOM 685 C CA . LEU A 1 90 ? -13.376 -3.404 21.676 1.00 81.38 90 LEU A CA 1
ATOM 686 C C . LEU A 1 90 ? -14.424 -4.030 22.608 1.00 81.38 90 LEU A C 1
ATOM 688 O O . LEU A 1 90 ? -14.897 -5.136 22.336 1.00 81.38 90 LEU A O 1
ATOM 692 N N . PRO A 1 91 ? -14.824 -3.338 23.690 1.00 80.88 91 PRO A N 1
ATOM 693 C CA . PRO A 1 91 ? -15.965 -3.747 24.499 1.00 80.88 91 PRO A CA 1
ATOM 694 C C . PRO A 1 91 ? -17.235 -3.887 23.654 1.00 80.88 91 PRO A C 1
ATOM 696 O O . PRO A 1 91 ? -17.493 -3.061 22.777 1.00 80.88 91 PRO A O 1
ATOM 699 N N . ALA A 1 92 ? -18.071 -4.882 23.967 1.00 79.44 92 ALA A N 1
ATOM 700 C CA . A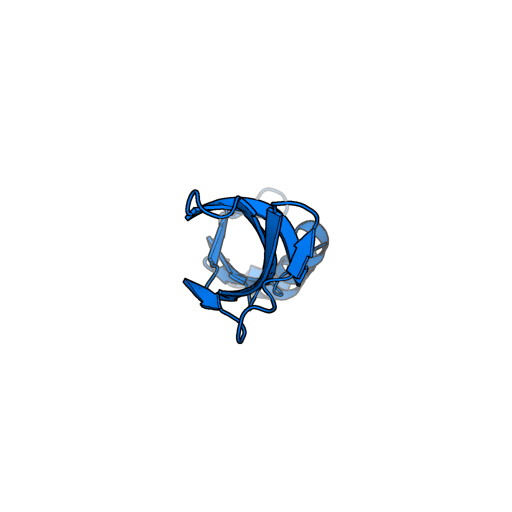LA A 1 92 ? -19.290 -5.194 23.213 1.00 79.44 92 ALA A CA 1
ATOM 701 C C . ALA A 1 92 ? -20.198 -3.979 22.900 1.00 79.44 92 ALA A C 1
ATOM 703 O O . ALA A 1 92 ? -20.665 -3.882 21.763 1.00 79.44 92 ALA A O 1
ATOM 704 N N . PRO A 1 93 ? -20.402 -3.002 23.813 1.00 78.94 93 PRO A N 1
ATOM 705 C CA . PRO A 1 93 ? -21.213 -1.816 23.521 1.00 78.94 93 PRO A CA 1
ATOM 706 C C . PRO A 1 93 ? -20.668 -0.930 22.392 1.00 78.94 93 PRO A C 1
ATOM 708 O O . PRO A 1 93 ? -21.427 -0.167 21.792 1.00 78.94 93 PRO A O 1
ATOM 711 N N . LEU A 1 94 ? -19.365 -1.012 22.104 1.00 77.06 94 LEU A N 1
ATOM 712 C CA . LEU A 1 94 ? -18.698 -0.222 21.071 1.00 77.06 94 LEU A CA 1
ATOM 713 C C . LEU A 1 94 ? -18.630 -0.929 19.716 1.00 77.06 94 LEU A C 1
ATOM 715 O O . LEU A 1 94 ? -18.325 -0.279 18.718 1.00 77.06 94 LEU A O 1
ATOM 719 N N . ASN A 1 95 ? -18.997 -2.212 19.640 1.00 79.81 95 ASN A N 1
ATOM 720 C CA . ASN A 1 95 ? -19.000 -2.954 18.376 1.00 79.81 95 ASN A CA 1
ATOM 721 C C . ASN A 1 95 ? -19.937 -2.333 17.329 1.00 79.81 95 ASN A C 1
ATOM 723 O O . ASN A 1 95 ? -19.650 -2.386 16.136 1.00 79.81 95 ASN A O 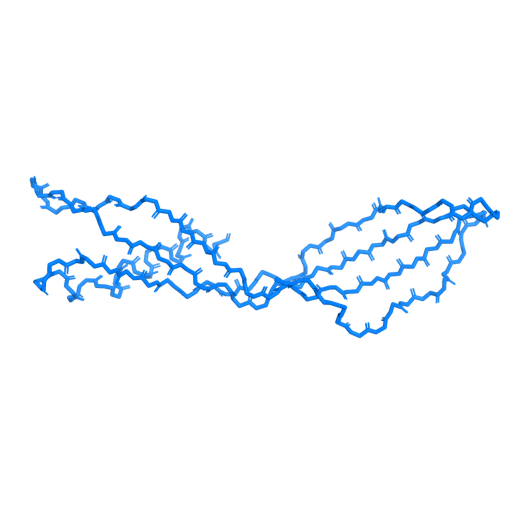1
ATOM 727 N N . LYS A 1 96 ? -21.009 -1.653 17.759 1.00 83.94 96 LYS A N 1
ATOM 728 C CA . LYS A 1 96 ? -21.905 -0.906 16.857 1.00 83.94 96 LYS A CA 1
ATOM 729 C C . LYS A 1 96 ? -21.208 0.233 16.099 1.00 83.94 96 LYS A C 1
ATOM 731 O O . LYS A 1 96 ? -21.697 0.650 15.055 1.00 83.94 96 LYS A O 1
ATOM 736 N N . TYR A 1 97 ? -20.068 0.718 16.597 1.00 82.81 97 TYR A N 1
ATOM 737 C CA . TYR A 1 97 ? -19.274 1.774 15.963 1.00 82.81 97 TYR A CA 1
ATOM 738 C C . TYR A 1 97 ? -18.134 1.237 15.092 1.00 82.81 97 TYR A C 1
ATOM 740 O O . TYR A 1 97 ? -17.432 2.036 14.479 1.00 82.81 97 TYR A O 1
ATOM 748 N N . LEU A 1 98 ? -17.950 -0.088 14.985 1.00 82.19 98 LEU A N 1
ATOM 749 C CA . LEU A 1 98 ? -16.873 -0.687 14.184 1.00 82.19 98 LEU A CA 1
ATOM 750 C C . LEU A 1 98 ? -16.853 -0.159 12.753 1.00 82.19 98 LEU A C 1
ATOM 752 O O . LEU A 1 98 ? -15.799 0.237 12.267 1.00 82.19 98 LEU A O 1
ATOM 756 N N . LYS A 1 99 ? -18.024 -0.086 12.112 1.00 83.94 99 LYS A N 1
ATOM 757 C CA . LYS A 1 99 ? -1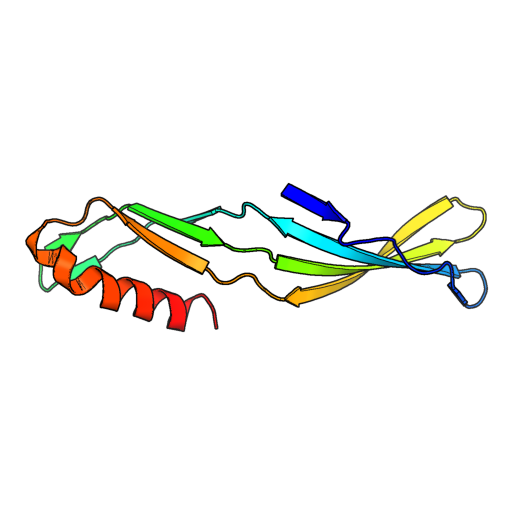8.143 0.438 10.751 1.00 83.94 99 LYS A CA 1
ATOM 758 C C . LYS A 1 99 ? -17.656 1.886 10.660 1.00 83.94 99 LYS A C 1
ATOM 760 O O . LYS A 1 99 ? -16.846 2.200 9.801 1.00 83.94 99 LYS A O 1
ATOM 765 N N . VAL A 1 100 ? -18.080 2.740 11.593 1.00 85.06 100 VAL A N 1
ATOM 766 C CA . VAL A 1 100 ? -17.665 4.153 11.645 1.00 85.06 100 VAL A CA 1
ATOM 767 C C . VAL A 1 100 ? -16.149 4.271 11.812 1.00 85.06 100 VAL A C 1
ATOM 769 O O . VAL A 1 100 ? -15.517 5.067 11.127 1.00 85.06 100 VAL A O 1
ATOM 772 N N . LEU A 1 101 ? -15.552 3.453 12.680 1.00 81.00 101 LEU A N 1
ATOM 773 C CA . LEU A 1 101 ? -14.106 3.439 12.909 1.00 81.00 101 LEU A CA 1
ATOM 774 C C . LEU A 1 101 ? -13.324 2.961 11.677 1.00 81.00 101 LEU A C 1
ATOM 776 O O . LEU A 1 101 ? -12.291 3.535 11.339 1.00 81.00 101 LEU A O 1
ATOM 780 N N . GLN A 1 102 ? -13.821 1.930 10.992 1.00 80.38 102 GLN A N 1
ATOM 781 C CA . GLN A 1 102 ? -13.226 1.414 9.757 1.00 80.38 102 GLN A CA 1
ATOM 782 C C . GLN A 1 102 ? -13.321 2.423 8.609 1.00 80.38 102 GLN A C 1
ATOM 784 O O . GLN A 1 102 ? -12.341 2.617 7.890 1.00 80.38 102 GLN A O 1
ATOM 789 N N . ASP A 1 103 ? -14.469 3.081 8.459 1.00 82.75 103 ASP A N 1
ATOM 790 C CA . ASP A 1 103 ? -14.696 4.079 7.416 1.00 82.75 103 ASP A CA 1
ATOM 791 C C . ASP A 1 103 ? -13.859 5.342 7.670 1.00 82.75 103 ASP A C 1
ATOM 793 O O . ASP A 1 103 ? -13.189 5.827 6.760 1.00 82.75 103 ASP A O 1
ATOM 797 N N . ALA A 1 104 ? -13.797 5.827 8.916 1.00 80.44 104 ALA A N 1
ATOM 798 C CA . ALA A 1 104 ? -12.933 6.948 9.289 1.00 80.44 104 ALA A CA 1
ATOM 799 C C . ALA A 1 104 ? -11.453 6.641 9.011 1.00 80.44 104 ALA A C 1
ATOM 801 O O . ALA A 1 104 ? -10.743 7.464 8.434 1.00 80.44 104 ALA A O 1
ATOM 802 N N . TYR A 1 105 ? -10.991 5.435 9.355 1.00 76.88 105 TYR A N 1
ATOM 803 C CA . TYR A 1 105 ? -9.623 5.014 9.058 1.00 76.88 105 TYR A CA 1
ATOM 804 C C . TYR A 1 105 ? -9.335 5.017 7.550 1.00 76.88 105 TYR A C 1
ATOM 806 O O . TYR A 1 105 ? -8.314 5.553 7.122 1.00 76.88 105 TYR A O 1
ATOM 814 N N . ARG A 1 106 ? -10.240 4.464 6.731 1.00 75.31 106 ARG A N 1
ATOM 815 C CA . ARG A 1 106 ? -10.093 4.461 5.266 1.00 75.31 106 ARG A CA 1
ATOM 816 C C . ARG A 1 106 ? -9.959 5.878 4.708 1.00 75.31 106 ARG A C 1
ATOM 818 O O . ARG A 1 106 ? -9.051 6.132 3.921 1.00 75.31 106 ARG A O 1
ATOM 825 N N . THR A 1 107 ? -10.793 6.807 5.158 1.00 76.25 107 THR A N 1
ATOM 826 C CA . THR A 1 107 ? -10.751 8.200 4.688 1.00 76.25 107 THR A CA 1
ATOM 827 C C . THR A 1 107 ? -9.436 8.905 5.027 1.00 76.25 107 THR A C 1
ATOM 829 O O . THR A 1 107 ? -8.972 9.728 4.247 1.00 76.25 107 THR A O 1
ATOM 832 N N . HIS A 1 108 ? -8.818 8.595 6.170 1.00 71.44 108 HIS A N 1
ATOM 833 C CA . HIS A 1 108 ? -7.621 9.308 6.633 1.00 71.44 108 HIS A CA 1
ATOM 834 C C . HIS A 1 108 ? -6.291 8.634 6.286 1.00 71.44 108 HIS A C 1
ATOM 836 O O . HIS A 1 108 ? -5.262 9.303 6.311 1.00 71.44 108 HIS A O 1
ATOM 842 N N . VAL A 1 109 ? -6.287 7.329 5.999 1.00 66.50 109 VAL A N 1
ATOM 843 C CA . VAL A 1 109 ? -5.048 6.554 5.797 1.00 66.50 109 VAL A CA 1
ATOM 844 C C . VAL A 1 109 ? -4.923 5.977 4.387 1.00 66.50 109 VAL A C 1
ATOM 846 O O . VAL A 1 109 ? -3.807 5.722 3.946 1.00 66.50 109 VAL A O 1
ATOM 849 N N . SER A 1 110 ? -6.031 5.772 3.666 1.00 57.47 110 SER A N 1
ATOM 850 C CA . SER A 1 110 ? -6.011 5.239 2.291 1.00 57.47 110 SER A CA 1
ATOM 851 C C . SER A 1 110 ? -6.327 6.271 1.200 1.00 57.47 110 SER A C 1
ATOM 853 O O . SER A 1 110 ? -6.681 5.866 0.095 1.00 57.47 110 SER A O 1
ATOM 855 N N . ALA A 1 111 ? -6.228 7.568 1.516 1.00 46.53 111 ALA A N 1
ATOM 856 C CA . ALA A 1 111 ? -6.366 8.663 0.550 1.00 46.53 111 ALA A CA 1
ATOM 857 C C . ALA A 1 111 ? -5.088 8.866 -0.276 1.00 46.53 111 ALA A C 1
ATOM 859 O O . ALA A 1 111 ? -3.987 8.765 0.314 1.00 46.53 111 ALA A O 1
#

Radius of gyration: 21.28 Å; chains: 1; bounding box: 51×22×56 Å

pLDDT: mean 84.72, std 7.91, range [46.53, 95.88]

Foldseek 3Di:
DKDWPDDWDDQDDDPQKTKIKTKIKDAFDKDWDFDWDDDPPDIFTWTKIKHFGIWMKMWIWMDGPPVPDIDTPDIDGPDTGDIDMDTGPDDPVCPVCVVVVRVVCCVPPVD

Organism: Parasteatoda tepidariorum (NCBI:txid114398)

Secondary structure (DSSP, 8-state):
-EEESSPPEEEEEETTEEEEEEEEEE--EEEEEE--EEETTEEE--EEEEEE--EEEEEEEEEETTTTEEEEEEEEEEEPPPEEEEEES--GGGGGGHHHHHHHHHHHH--